Protein AF-A0A2M6Y6H0-F1 (afdb_monomer_lite)

Structure (mmCIF, N/CA/C/O backbone):
data_AF-A0A2M6Y6H0-F1
#
_entry.id   AF-A0A2M6Y6H0-F1
#
loop_
_atom_site.group_PDB
_atom_site.id
_atom_site.type_symbol
_atom_site.label_atom_id
_atom_site.label_alt_id
_atom_site.label_comp_id
_atom_site.label_asym_id
_atom_site.label_entity_id
_atom_site.label_seq_id
_atom_site.pdbx_PDB_ins_code
_atom_site.Cartn_x
_atom_site.Cartn_y
_atom_site.Cartn_z
_atom_site.occupancy
_atom_site.B_iso_or_equiv
_atom_site.auth_seq_id
_atom_site.auth_comp_id
_atom_site.auth_asym_id
_atom_site.auth_atom_id
_atom_site.pdbx_PDB_model_num
ATOM 1 N N . MET A 1 1 ? 1.667 -7.571 -13.878 1.00 80.81 1 MET A N 1
ATOM 2 C CA . MET A 1 1 ? 1.418 -6.121 -13.764 1.00 80.81 1 MET A CA 1
ATOM 3 C C . MET A 1 1 ? 1.168 -5.420 -15.089 1.00 80.81 1 MET A C 1
ATOM 5 O O . MET A 1 1 ? 2.068 -5.231 -15.909 1.00 80.81 1 MET A O 1
ATOM 9 N N . ASP A 1 2 ? -0.084 -4.996 -15.265 1.00 88.12 2 ASP A N 1
ATOM 10 C CA . ASP A 1 2 ? -0.566 -4.173 -16.380 1.00 88.12 2 ASP A CA 1
ATOM 11 C C . ASP A 1 2 ? 0.168 -2.815 -16.484 1.00 88.12 2 ASP A C 1
ATOM 13 O O . ASP A 1 2 ? 0.165 -1.980 -15.575 1.00 88.12 2 ASP A O 1
ATOM 17 N N . LYS A 1 3 ? 0.755 -2.535 -17.653 1.00 91.56 3 LYS A N 1
ATOM 18 C CA . LYS A 1 3 ? 1.483 -1.287 -17.941 1.00 91.56 3 LYS A CA 1
ATOM 19 C C . LYS A 1 3 ? 0.597 -0.035 -17.907 1.00 91.56 3 LYS A C 1
ATOM 21 O O . LYS A 1 3 ? 1.129 1.073 -17.784 1.00 91.56 3 LYS A O 1
ATOM 26 N N . ASN A 1 4 ? -0.725 -0.158 -18.000 1.00 92.62 4 ASN A N 1
ATOM 27 C CA . ASN A 1 4 ? -1.654 0.964 -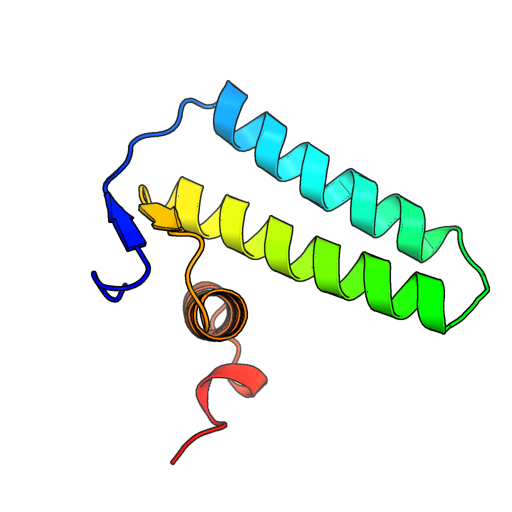17.867 1.00 92.62 4 ASN A CA 1
ATOM 28 C C . ASN A 1 4 ? -1.684 1.526 -16.442 1.00 92.62 4 ASN A C 1
ATOM 30 O O . ASN A 1 4 ? -1.852 2.741 -16.272 1.00 92.62 4 ASN A O 1
ATOM 34 N N . PHE A 1 5 ? -1.443 0.664 -15.450 1.00 93.75 5 PHE A N 1
ATOM 35 C CA . PHE A 1 5 ? -1.539 0.964 -14.021 1.00 93.75 5 PHE A CA 1
ATOM 36 C C . PHE A 1 5 ? -0.194 0.935 -13.302 1.00 93.75 5 PHE A C 1
ATOM 38 O O . PHE A 1 5 ? -0.040 1.618 -12.293 1.00 93.75 5 PHE A O 1
ATOM 45 N N . PHE A 1 6 ? 0.803 0.236 -13.844 1.00 95.12 6 PHE A N 1
ATOM 46 C CA . PHE A 1 6 ? 2.110 0.079 -13.212 1.00 95.12 6 PHE A CA 1
ATOM 47 C C . PHE A 1 6 ? 3.246 0.579 -14.113 1.00 95.12 6 PHE A C 1
ATOM 49 O O . PHE A 1 6 ? 3.161 0.590 -15.345 1.00 95.12 6 PHE A O 1
ATOM 56 N N . SER A 1 7 ? 4.322 1.056 -13.496 1.00 96.38 7 SER A N 1
ATOM 57 C CA . SER A 1 7 ? 5.583 1.401 -14.165 1.00 96.38 7 SER A CA 1
ATOM 58 C C . SER A 1 7 ? 6.751 0.861 -13.364 1.00 96.38 7 SER A C 1
ATOM 60 O O . SER A 1 7 ? 6.753 1.017 -12.147 1.00 96.38 7 SER A O 1
ATOM 62 N N . ALA A 1 8 ? 7.748 0.290 -14.037 1.00 97.00 8 ALA A N 1
ATOM 63 C CA . ALA A 1 8 ? 8.980 -0.127 -13.382 1.00 97.00 8 ALA A CA 1
ATOM 64 C C . ALA A 1 8 ? 9.640 1.066 -12.673 1.00 97.00 8 ALA A C 1
ATOM 66 O O . ALA A 1 8 ? 9.771 2.147 -13.254 1.00 97.00 8 ALA A O 1
ATOM 67 N N . GLN A 1 9 ? 10.012 0.869 -11.414 1.00 96.94 9 GLN A N 1
ATOM 68 C CA . GLN A 1 9 ? 10.704 1.848 -10.589 1.00 96.94 9 GLN A CA 1
ATOM 69 C C . GLN A 1 9 ? 11.414 1.121 -9.446 1.00 96.94 9 GLN A C 1
ATOM 71 O O . GLN A 1 9 ? 10.792 0.362 -8.708 1.00 96.94 9 GLN A O 1
ATOM 76 N N . SER A 1 10 ? 12.701 1.401 -9.264 1.00 95.50 10 SER A N 1
ATOM 77 C CA . SER A 1 10 ? 13.437 0.948 -8.085 1.00 95.50 10 SER A CA 1
ATOM 78 C C . SER A 1 10 ? 13.126 1.845 -6.891 1.00 95.50 10 SER A C 1
ATOM 80 O O . SER A 1 10 ? 12.997 3.061 -7.044 1.00 95.50 10 SER A O 1
ATOM 82 N N . PHE A 1 11 ? 13.046 1.243 -5.709 1.00 97.38 11 PHE A N 1
ATOM 83 C CA . PHE A 1 11 ? 12.847 1.942 -4.444 1.00 97.38 11 PHE A CA 1
ATOM 84 C C . PHE A 1 11 ? 13.986 1.608 -3.489 1.00 97.38 11 PHE A C 1
ATOM 86 O O . PHE A 1 11 ? 14.433 0.459 -3.432 1.00 97.38 11 PHE A O 1
ATOM 93 N N . THR A 1 12 ? 14.450 2.593 -2.723 1.00 98.31 12 THR A N 1
ATOM 94 C CA . THR A 1 12 ? 15.417 2.337 -1.649 1.00 98.31 12 THR A CA 1
ATOM 95 C C . THR A 1 12 ? 14.736 1.684 -0.445 1.00 98.31 12 THR A C 1
ATOM 97 O O . THR A 1 12 ? 13.513 1.742 -0.282 1.00 98.31 12 THR A O 1
ATOM 100 N N . ALA A 1 13 ? 15.528 1.088 0.449 1.00 97.88 13 ALA A N 1
ATOM 101 C CA . ALA A 1 13 ? 15.014 0.523 1.695 1.00 97.88 13 ALA A CA 1
ATOM 102 C C . ALA A 1 13 ? 14.281 1.581 2.544 1.00 97.88 13 ALA A C 1
ATOM 104 O O . ALA A 1 13 ? 13.234 1.297 3.124 1.00 97.88 13 ALA A O 1
ATOM 105 N N . GLU A 1 14 ? 14.775 2.821 2.567 1.00 98.31 14 GLU A N 1
ATOM 106 C CA . GLU A 1 14 ? 14.153 3.935 3.286 1.00 98.31 14 GLU A CA 1
ATOM 107 C C . GLU A 1 14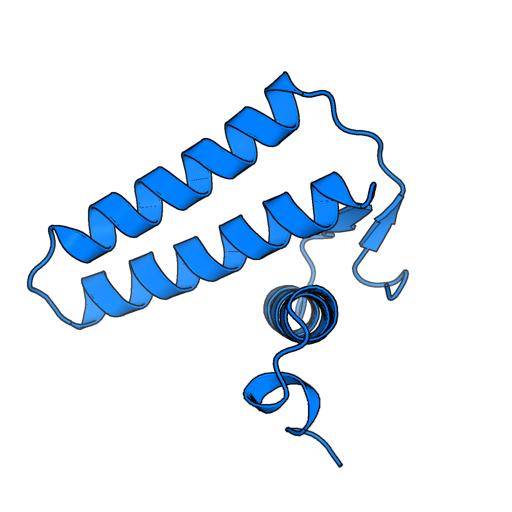 ? 12.815 4.351 2.665 1.00 98.31 14 GLU A C 1
ATOM 109 O O . GLU A 1 14 ? 11.881 4.711 3.385 1.00 98.31 14 GLU A O 1
ATOM 114 N N . GLU A 1 15 ? 12.700 4.321 1.337 1.00 98.12 15 GLU A N 1
ATOM 115 C CA . GLU A 1 15 ? 11.444 4.604 0.640 1.00 98.12 15 GLU A CA 1
ATOM 116 C C . GLU A 1 15 ? 10.403 3.517 0.912 1.00 98.12 15 GLU A C 1
ATOM 118 O O . GLU A 1 15 ? 9.264 3.832 1.266 1.00 98.12 15 GLU A O 1
ATOM 123 N N . LEU A 1 16 ? 10.806 2.246 0.841 1.00 98.31 16 LEU A N 1
ATOM 124 C CA . LEU A 1 16 ? 9.951 1.110 1.188 1.00 98.31 16 LEU A CA 1
ATOM 125 C C . LEU A 1 16 ? 9.492 1.179 2.648 1.00 98.31 16 LEU A C 1
ATOM 127 O O . LEU A 1 16 ? 8.314 0.964 2.941 1.00 98.31 16 LEU A O 1
ATOM 131 N N . GLU A 1 17 ? 10.384 1.555 3.562 1.00 98.31 17 GLU A N 1
ATOM 132 C CA . GLU A 1 17 ? 10.055 1.699 4.977 1.00 98.31 17 GLU A CA 1
ATOM 133 C C . GLU A 1 17 ? 9.050 2.830 5.229 1.00 98.31 17 GLU A C 1
ATOM 135 O O . GLU A 1 17 ? 8.147 2.693 6.058 1.00 98.31 17 GLU A O 1
ATOM 140 N N . LYS A 1 18 ? 9.138 3.941 4.487 1.00 98.38 18 LYS A N 1
ATOM 141 C CA . LYS A 1 18 ? 8.131 5.014 4.553 1.00 98.38 18 LYS A CA 1
ATOM 142 C C . LYS A 1 18 ? 6.751 4.521 4.117 1.00 98.38 18 LYS A C 1
ATOM 144 O O . LYS A 1 18 ? 5.758 4.869 4.761 1.00 98.38 18 LYS A O 1
ATOM 149 N N . LEU A 1 19 ? 6.676 3.714 3.057 1.00 97.88 19 LEU A N 1
ATOM 150 C CA . LEU A 1 19 ? 5.414 3.128 2.590 1.00 97.88 19 LEU A CA 1
ATOM 151 C C . LEU A 1 19 ? 4.833 2.172 3.642 1.00 97.88 19 LEU A C 1
ATOM 153 O O . LEU A 1 19 ? 3.662 2.307 4.005 1.00 97.88 19 LEU A O 1
ATOM 157 N N . ARG A 1 20 ? 5.674 1.296 4.207 1.00 98.00 20 ARG A N 1
ATOM 158 C CA . ARG A 1 20 ? 5.310 0.361 5.282 1.00 98.00 20 ARG A CA 1
ATOM 159 C C . ARG A 1 20 ? 4.750 1.094 6.505 1.00 98.00 20 ARG A C 1
ATOM 161 O O . ARG A 1 20 ? 3.615 0.844 6.905 1.00 98.00 20 ARG A O 1
ATOM 168 N N . LYS A 1 21 ? 5.479 2.087 7.030 1.00 98.44 21 LYS A N 1
ATOM 169 C CA . LYS A 1 21 ? 5.034 2.920 8.165 1.00 98.44 21 LYS A CA 1
ATOM 170 C C . LYS A 1 21 ? 3.737 3.675 7.872 1.00 98.44 21 LYS A C 1
ATOM 172 O O . LYS A 1 21 ? 2.922 3.891 8.770 1.00 98.44 21 LYS A O 1
ATOM 177 N N . SER A 1 22 ? 3.524 4.094 6.622 1.00 97.62 22 SER A N 1
ATOM 178 C CA . SER A 1 22 ? 2.273 4.743 6.216 1.00 97.62 22 SER A CA 1
ATOM 179 C C . SER A 1 22 ? 1.080 3.796 6.356 1.00 97.62 22 SER A C 1
ATOM 181 O O . SER A 1 22 ? 0.048 4.211 6.882 1.00 97.62 22 SER A O 1
ATOM 183 N N . ALA A 1 23 ? 1.222 2.538 5.930 1.00 97.31 23 ALA A N 1
ATOM 184 C CA . ALA A 1 23 ? 0.190 1.517 6.094 1.00 97.31 23 ALA A CA 1
ATOM 185 C C . ALA A 1 23 ? -0.091 1.216 7.576 1.00 97.31 23 ALA A C 1
ATOM 187 O O . ALA A 1 23 ? -1.244 1.258 8.007 1.00 97.31 23 ALA A O 1
ATOM 188 N N . GLU A 1 24 ? 0.961 1.008 8.375 1.00 98.19 24 GLU A N 1
ATOM 189 C CA . GLU A 1 24 ? 0.848 0.744 9.818 1.00 98.19 24 GLU A CA 1
ATOM 190 C C . GLU A 1 24 ? 0.102 1.854 10.557 1.00 98.19 24 GLU A C 1
ATOM 192 O O . GLU 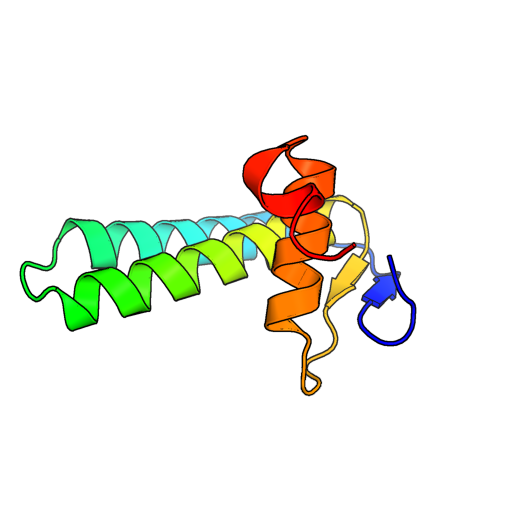A 1 24 ? -0.759 1.584 11.394 1.00 98.19 24 GLU A O 1
ATOM 197 N N . LYS A 1 25 ? 0.386 3.118 10.220 1.00 98.25 25 LYS A N 1
ATOM 198 C CA . LYS A 1 25 ? -0.306 4.267 10.811 1.00 98.25 25 LYS A CA 1
ATOM 199 C C . LYS A 1 25 ? -1.818 4.191 10.587 1.00 98.25 25 LYS A C 1
ATOM 201 O O . LYS A 1 25 ? -2.574 4.508 11.500 1.00 98.25 25 LYS A O 1
ATOM 206 N N . TYR A 1 26 ? -2.263 3.787 9.400 1.00 98.00 26 TYR A N 1
ATOM 207 C CA . TYR A 1 26 ? -3.690 3.707 9.080 1.00 98.00 26 TYR A CA 1
ATOM 208 C C . TYR A 1 26 ? -4.376 2.543 9.803 1.00 98.00 26 TYR A C 1
ATOM 210 O O . TYR A 1 26 ? -5.449 2.750 10.367 1.00 98.00 26 TYR A O 1
ATOM 218 N N . LEU A 1 27 ? -3.725 1.376 9.900 1.00 96.69 27 LEU A N 1
ATOM 219 C CA . LEU A 1 27 ? -4.210 0.273 10.744 1.00 96.69 27 LEU A CA 1
ATOM 220 C C . LEU A 1 27 ? -4.304 0.680 12.218 1.00 96.69 27 LEU A C 1
ATOM 222 O O . LEU A 1 27 ? -5.277 0.372 12.902 1.00 96.69 27 LEU A O 1
ATOM 226 N N . ALA A 1 28 ? -3.314 1.419 12.721 1.00 97.75 28 ALA A N 1
ATOM 227 C CA . ALA A 1 28 ? -3.335 1.900 14.096 1.00 97.75 28 ALA A CA 1
ATOM 228 C C . ALA A 1 28 ? -4.488 2.888 14.350 1.00 97.75 28 ALA A C 1
ATOM 230 O O . ALA A 1 28 ? -5.046 2.905 15.447 1.00 97.75 28 ALA A O 1
ATOM 231 N N . ILE A 1 29 ? -4.855 3.711 13.360 1.00 96.75 29 ILE A N 1
ATOM 232 C CA . ILE A 1 29 ? -6.016 4.605 13.461 1.00 96.75 29 ILE A CA 1
ATOM 233 C C . ILE A 1 29 ? -7.313 3.793 13.452 1.00 96.75 29 ILE A C 1
ATOM 235 O O . ILE A 1 29 ? -8.169 4.038 14.304 1.00 96.75 29 ILE A O 1
ATOM 239 N N . SER A 1 30 ? -7.467 2.816 12.552 1.00 96.62 30 SER A N 1
ATOM 240 C CA . SER A 1 30 ? -8.688 2.001 12.514 1.00 96.62 30 SER A CA 1
ATOM 241 C C . SER A 1 30 ? -8.891 1.220 13.817 1.00 96.62 30 SER A C 1
ATOM 243 O O . SER A 1 30 ? -9.989 1.239 14.367 1.00 96.62 30 SER A O 1
ATOM 245 N N . GLY A 1 31 ? -7.831 0.633 14.383 1.00 94.75 31 GLY A N 1
ATOM 246 C CA . GLY A 1 31 ? -7.904 -0.129 15.635 1.00 94.75 31 GLY A CA 1
ATOM 247 C C . GLY A 1 31 ? -8.278 0.693 16.878 1.00 94.75 31 GLY A C 1
ATOM 248 O O . GLY A 1 31 ? -8.825 0.144 17.831 1.00 94.75 31 GLY A O 1
ATOM 249 N N . LYS A 1 32 ? -8.014 2.008 16.883 1.00 96.50 32 LYS A N 1
ATOM 250 C CA . LYS A 1 32 ? -8.310 2.901 18.022 1.00 96.50 32 LYS A CA 1
ATOM 251 C C . LYS A 1 32 ? -9.702 3.530 17.970 1.00 96.50 32 LYS A C 1
ATOM 253 O O . LYS A 1 32 ? -10.191 4.003 18.994 1.00 96.50 32 LYS A O 1
ATOM 258 N N . ASN A 1 33 ? -10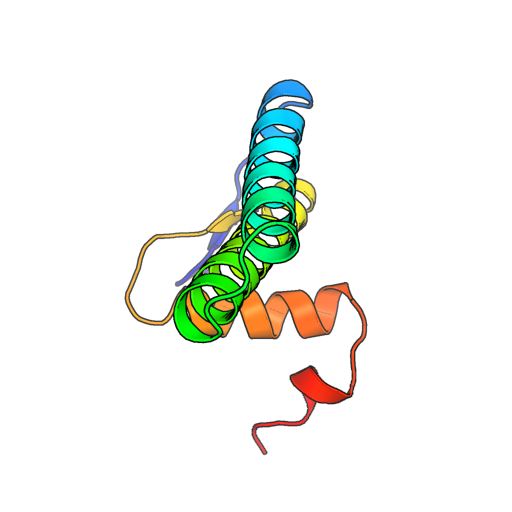.327 3.574 16.798 1.00 94.38 33 ASN A N 1
ATOM 259 C CA . ASN A 1 33 ? -11.629 4.207 16.621 1.00 94.38 33 ASN A CA 1
ATOM 260 C C . ASN A 1 33 ? -12.766 3.239 16.941 1.00 94.38 33 ASN A C 1
ATOM 262 O O . ASN A 1 33 ? -12.633 2.033 16.761 1.00 94.38 33 ASN A O 1
ATOM 266 N N . ARG A 1 34 ? -13.898 3.764 17.422 1.00 94.25 34 ARG A N 1
ATOM 267 C CA . ARG A 1 34 ? -15.110 2.969 17.693 1.00 94.25 34 ARG A CA 1
ATOM 268 C C . ARG A 1 34 ? -16.163 3.104 16.600 1.00 94.25 34 ARG A C 1
ATOM 270 O O . ARG A 1 34 ? -16.882 2.139 16.373 1.00 94.25 34 ARG A O 1
ATOM 277 N N . GLU A 1 35 ? -16.184 4.246 15.920 1.00 98.00 35 GLU A N 1
ATOM 278 C CA . GLU A 1 35 ? -17.093 4.553 14.817 1.00 98.00 35 GLU A CA 1
ATOM 279 C C . GLU A 1 35 ? -16.859 3.599 13.627 1.00 98.00 35 GLU A C 1
ATOM 281 O O . GLU A 1 35 ? -15.750 3.599 13.072 1.00 98.00 35 GLU A O 1
ATOM 286 N N . PRO A 1 36 ? -17.845 2.764 13.243 1.00 97.25 36 PRO A N 1
ATOM 287 C CA . PRO A 1 36 ? -17.714 1.827 12.129 1.00 97.25 36 PRO A CA 1
ATOM 288 C C . PRO A 1 36 ? -17.264 2.466 10.814 1.00 97.25 36 PRO A C 1
ATOM 290 O O . PRO A 1 36 ? -16.396 1.904 10.145 1.00 97.25 36 PRO A O 1
ATOM 293 N N . GLU A 1 37 ? -17.774 3.649 10.466 1.00 97.44 37 GLU A N 1
ATOM 294 C CA . GLU A 1 37 ? -17.396 4.335 9.221 1.00 97.44 37 GLU A CA 1
ATOM 295 C C . GLU A 1 37 ? -15.906 4.696 9.203 1.00 97.44 37 GLU A C 1
ATOM 297 O O . GLU A 1 37 ? -15.198 4.470 8.217 1.00 97.44 37 GLU A O 1
ATOM 302 N N . VAL A 1 38 ? -15.393 5.176 10.339 1.00 96.62 38 VAL A N 1
ATOM 303 C CA . VAL A 1 38 ? -13.973 5.502 10.508 1.00 96.62 38 VAL A CA 1
ATOM 304 C C . VAL A 1 38 ? -13.128 4.230 10.458 1.00 96.62 38 VAL A C 1
ATOM 306 O O . VAL A 1 38 ? -12.106 4.195 9.769 1.00 96.62 38 VAL A O 1
ATOM 309 N N . LYS A 1 39 ? -13.554 3.156 11.137 1.00 97.62 39 LYS A N 1
ATOM 310 C CA . LYS A 1 39 ? -12.861 1.860 11.072 1.00 97.62 39 LYS A CA 1
ATOM 311 C C . LYS A 1 39 ? -12.749 1.362 9.638 1.00 97.62 39 LYS A C 1
ATOM 313 O O . LYS A 1 39 ? -11.653 0.986 9.220 1.00 97.62 39 LYS A O 1
ATOM 318 N N . PHE A 1 40 ? -13.857 1.371 8.901 1.00 97.06 40 PHE A N 1
ATOM 319 C CA . PHE A 1 40 ? -13.903 0.908 7.521 1.00 97.06 40 PHE A CA 1
ATOM 320 C C . PHE A 1 40 ? -12.982 1.744 6.632 1.00 97.06 40 PHE A C 1
ATOM 322 O O . PHE A 1 40 ? -12.084 1.191 6.000 1.00 97.06 40 PHE A O 1
ATOM 329 N N . HIS A 1 41 ? -13.124 3.073 6.657 1.00 97.38 41 HIS A N 1
ATOM 330 C CA . HIS A 1 41 ? -12.317 3.975 5.838 1.00 97.38 41 HIS A CA 1
ATOM 331 C C . HIS A 1 41 ? -10.812 3.780 6.068 1.00 97.38 41 HIS A C 1
ATOM 333 O O . HIS A 1 41 ? -10.049 3.597 5.118 1.00 97.38 41 HIS A O 1
ATOM 339 N N . PHE A 1 42 ? -10.367 3.775 7.328 1.00 97.56 42 PHE A N 1
ATOM 340 C CA . PHE A 1 42 ? -8.943 3.637 7.636 1.00 97.56 42 PHE A CA 1
ATOM 341 C C . PHE A 1 42 ? -8.407 2.229 7.367 1.00 97.56 42 PHE A C 1
ATOM 343 O O . PHE A 1 42 ? -7.257 2.104 6.949 1.00 97.56 42 PHE A O 1
ATOM 350 N N . THR A 1 43 ? -9.223 1.186 7.536 1.00 97.06 43 THR A N 1
ATOM 351 C CA . THR A 1 43 ? -8.836 -0.191 7.182 1.00 97.06 43 THR A CA 1
ATOM 352 C C . THR A 1 43 ? -8.692 -0.347 5.671 1.00 97.06 43 THR A C 1
ATOM 354 O O . THR A 1 43 ? -7.679 -0.860 5.204 1.00 97.06 43 THR A O 1
ATOM 357 N N . TYR A 1 44 ? -9.645 0.173 4.896 1.00 96.19 44 TYR A N 1
ATOM 358 C CA . TYR A 1 44 ? -9.567 0.184 3.437 1.00 96.19 44 TYR A CA 1
ATOM 359 C C . TYR A 1 44 ? -8.322 0.941 2.950 1.00 96.19 44 TYR A C 1
ATOM 361 O O . TYR A 1 44 ? -7.530 0.429 2.164 1.00 96.19 44 TYR A O 1
ATOM 369 N N . MET A 1 45 ? -8.078 2.141 3.478 1.00 96.75 45 MET A N 1
ATOM 370 C CA . MET A 1 45 ? -6.894 2.924 3.117 1.00 96.75 45 MET A CA 1
ATOM 371 C C . MET A 1 45 ? -5.582 2.255 3.549 1.00 96.75 45 MET A C 1
ATOM 373 O O . MET A 1 45 ? -4.569 2.399 2.861 1.00 96.75 45 MET A O 1
ATOM 377 N N . ALA A 1 46 ? -5.578 1.518 4.662 1.00 96.75 46 ALA A N 1
ATOM 378 C CA . ALA A 1 46 ? -4.435 0.702 5.046 1.00 96.75 46 ALA A CA 1
ATOM 379 C C . ALA A 1 46 ? -4.173 -0.418 4.035 1.00 96.75 46 ALA A C 1
ATOM 381 O O . ALA A 1 46 ? -3.031 -0.566 3.608 1.00 96.75 46 ALA A O 1
ATOM 382 N N . LEU A 1 47 ? -5.211 -1.145 3.606 1.00 94.94 47 LEU A N 1
ATOM 383 C CA . LEU A 1 47 ? -5.108 -2.187 2.580 1.00 94.94 47 LEU A CA 1
ATOM 384 C C . LEU A 1 47 ? -4.488 -1.637 1.289 1.00 94.94 47 LEU A C 1
ATOM 386 O O . LEU A 1 47 ? -3.515 -2.192 0.784 1.00 94.94 47 LEU A O 1
ATOM 390 N N . ILE A 1 48 ? -4.971 -0.486 0.813 1.00 95.56 48 ILE A N 1
ATOM 391 C CA . ILE A 1 48 ? -4.407 0.186 -0.365 1.00 95.56 48 ILE A CA 1
ATOM 392 C C . ILE A 1 48 ? -2.917 0.511 -0.174 1.00 95.56 48 ILE A C 1
ATOM 394 O O . ILE A 1 48 ? -2.103 0.289 -1.068 1.00 95.56 48 ILE A O 1
ATOM 398 N N . LYS A 1 49 ? -2.523 1.002 1.005 1.00 96.06 49 LYS A N 1
ATOM 399 C CA . LYS A 1 49 ? -1.117 1.321 1.305 1.00 96.06 49 LYS A CA 1
ATOM 400 C C . LYS A 1 49 ? -0.231 0.081 1.415 1.00 96.06 49 LYS A C 1
ATOM 402 O O . LYS A 1 49 ? 0.927 0.150 1.010 1.00 96.06 49 LYS A O 1
ATOM 407 N N . ILE A 1 50 ? -0.763 -1.031 1.923 1.00 95.12 50 ILE A N 1
ATOM 408 C CA . ILE A 1 50 ? -0.085 -2.334 1.907 1.00 95.12 50 ILE A CA 1
ATOM 409 C C . ILE A 1 50 ? 0.161 -2.763 0.459 1.00 95.12 50 ILE A C 1
ATOM 411 O O . ILE A 1 50 ? 1.283 -3.141 0.134 1.00 95.12 50 ILE A O 1
ATOM 415 N N . GLY A 1 51 ? -0.835 -2.608 -0.419 1.00 94.06 51 GLY A N 1
ATOM 416 C CA . GLY A 1 51 ? -0.693 -2.831 -1.862 1.00 94.06 51 GLY A CA 1
ATOM 417 C C . GLY A 1 51 ? 0.441 -2.029 -2.472 1.00 94.06 51 GLY A C 1
ATOM 418 O O . GLY A 1 51 ? 1.352 -2.603 -3.055 1.00 94.06 51 GLY A O 1
ATOM 419 N N . ILE A 1 52 ? 0.454 -0.713 -2.257 1.00 95.50 52 ILE A N 1
ATOM 420 C CA . ILE A 1 52 ? 1.530 0.153 -2.760 1.00 95.50 52 ILE A CA 1
ATOM 421 C C . ILE A 1 52 ? 2.901 -0.316 -2.258 1.00 95.50 52 ILE A C 1
ATOM 423 O O . ILE A 1 52 ? 3.850 -0.344 -3.034 1.00 95.50 52 ILE A O 1
ATOM 427 N N . TYR A 1 53 ? 3.016 -0.683 -0.980 1.00 96.56 53 TYR A N 1
ATOM 428 C CA . TYR A 1 53 ? 4.268 -1.182 -0.412 1.00 96.56 53 TYR A CA 1
ATOM 429 C C . TYR A 1 53 ? 4.722 -2.497 -1.058 1.00 96.56 53 TYR A C 1
ATOM 431 O O . TYR A 1 53 ? 5.882 -2.599 -1.452 1.00 96.56 53 TYR A O 1
ATOM 439 N N . LEU A 1 54 ? 3.836 -3.488 -1.184 1.00 94.94 54 LEU A N 1
ATOM 440 C CA . LEU A 1 54 ? 4.178 -4.786 -1.772 1.00 94.94 54 LEU A CA 1
ATOM 441 C C . LEU A 1 54 ? 4.523 -4.653 -3.258 1.00 94.94 54 LEU A C 1
ATOM 443 O O . LEU A 1 54 ? 5.548 -5.159 -3.694 1.00 94.94 54 LEU A O 1
ATOM 447 N N . ILE A 1 55 ? 3.755 -3.870 -4.009 1.00 94.50 55 ILE A N 1
ATOM 448 C CA . ILE A 1 55 ? 4.018 -3.595 -5.427 1.00 94.50 55 ILE A CA 1
ATOM 449 C C . ILE A 1 55 ? 5.354 -2.850 -5.609 1.00 94.50 55 ILE A C 1
ATOM 451 O O . ILE A 1 55 ? 6.137 -3.181 -6.499 1.00 94.50 55 ILE A O 1
ATOM 455 N N . ALA A 1 56 ? 5.665 -1.892 -4.728 1.00 96.25 56 ALA A N 1
ATOM 456 C CA . ALA A 1 56 ? 6.957 -1.204 -4.723 1.00 96.25 56 ALA A CA 1
ATOM 457 C C . ALA A 1 56 ? 8.124 -2.150 -4.415 1.00 96.25 56 ALA A C 1
ATOM 459 O O . ALA A 1 56 ? 9.191 -2.017 -5.016 1.00 96.25 56 ALA A O 1
ATOM 460 N N . ARG A 1 57 ? 7.930 -3.129 -3.521 1.00 95.50 57 ARG A N 1
ATOM 461 C CA . ARG A 1 57 ? 8.933 -4.167 -3.240 1.00 95.50 57 ARG A CA 1
ATOM 462 C C . ARG A 1 57 ? 9.232 -5.050 -4.445 1.00 95.50 57 ARG A C 1
ATOM 464 O O . ARG A 1 57 ? 10.381 -5.446 -4.602 1.00 95.50 57 ARG A O 1
ATOM 471 N N . GLU A 1 58 ? 8.241 -5.290 -5.297 1.00 94.06 58 GLU A N 1
ATOM 472 C CA . GLU A 1 58 ? 8.407 -6.005 -6.568 1.00 94.06 58 GLU A CA 1
ATOM 473 C C . GLU A 1 58 ? 9.019 -5.129 -7.683 1.00 94.06 58 GLU A C 1
ATOM 475 O O . GLU A 1 58 ? 9.179 -5.580 -8.815 1.00 94.06 58 GLU A O 1
ATOM 480 N N . GLY A 1 59 ? 9.383 -3.872 -7.392 1.00 95.88 59 GLY A N 1
ATOM 481 C CA . GLY A 1 59 ? 10.036 -2.972 -8.350 1.00 95.88 59 GLY A CA 1
ATOM 482 C C . GLY A 1 59 ? 9.070 -2.199 -9.250 1.00 95.88 59 GLY A C 1
ATOM 483 O O . GLY A 1 59 ? 9.445 -1.773 -10.348 1.00 95.88 59 GLY A O 1
ATOM 484 N N . TYR A 1 60 ? 7.826 -2.003 -8.804 1.00 96.31 60 TYR A N 1
ATOM 485 C CA . TYR A 1 60 ? 6.804 -1.287 -9.562 1.00 96.31 60 TYR A CA 1
ATOM 486 C C . TYR A 1 60 ? 6.210 -0.114 -8.786 1.00 96.31 60 TYR A C 1
ATOM 488 O O . TYR A 1 60 ? 5.922 -0.171 -7.596 1.00 96.31 60 TYR A O 1
ATOM 496 N N . ARG A 1 61 ? 5.950 0.980 -9.496 1.00 95.56 61 ARG A N 1
ATOM 497 C CA . ARG A 1 61 ? 5.156 2.108 -9.016 1.00 95.56 61 ARG A CA 1
ATOM 498 C C . ARG A 1 61 ? 3.745 2.036 -9.582 1.00 95.56 61 ARG A C 1
ATOM 500 O O . ARG A 1 61 ? 3.566 1.865 -10.787 1.00 95.56 61 ARG A O 1
ATOM 507 N N . VAL A 1 62 ? 2.760 2.287 -8.724 1.00 94.81 62 VAL A N 1
ATOM 508 C CA . VAL A 1 62 ? 1.353 2.449 -9.109 1.00 94.81 62 VAL A CA 1
ATOM 509 C C . VAL A 1 62 ? 1.109 3.844 -9.690 1.00 94.81 62 VAL A C 1
ATOM 511 O O . VAL A 1 62 ? 1.524 4.862 -9.127 1.00 94.81 62 VAL A O 1
ATOM 514 N N . LYS A 1 63 ? 0.408 3.903 -10.820 1.00 94.44 63 LYS A N 1
ATOM 515 C CA . LYS A 1 63 ? -0.050 5.131 -11.472 1.00 94.44 63 LYS A CA 1
ATOM 516 C C . LYS A 1 63 ? -1.412 5.516 -10.900 1.00 94.44 63 LYS A C 1
ATOM 518 O O . LYS A 1 63 ? -2.346 4.722 -10.927 1.00 94.44 63 LYS A O 1
ATOM 523 N N . SER A 1 64 ? -1.538 6.752 -10.423 1.00 88.81 64 SER A N 1
ATOM 524 C CA . SER A 1 64 ?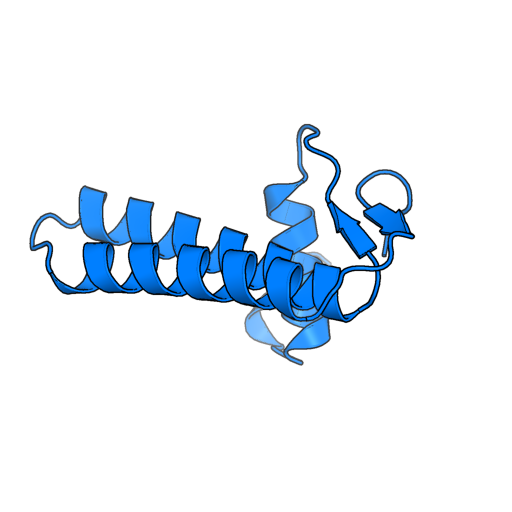 -2.811 7.283 -9.920 1.00 88.81 64 SER A CA 1
ATOM 525 C C . SER A 1 64 ? -3.756 7.580 -11.089 1.00 88.81 64 SER A C 1
ATOM 527 O O . SER A 1 64 ? -3.714 8.657 -11.683 1.00 88.81 64 SER A O 1
ATOM 529 N N . ARG A 1 65 ? -4.548 6.579 -11.484 1.00 91.31 65 ARG A N 1
ATOM 530 C CA . ARG A 1 65 ? -5.519 6.631 -12.589 1.00 91.31 65 ARG A CA 1
ATOM 531 C C . ARG A 1 65 ? -6.845 6.003 -12.153 1.00 91.31 65 ARG A C 1
ATOM 533 O O . ARG A 1 65 ? -6.827 5.154 -11.265 1.00 91.31 65 ARG A O 1
ATOM 540 N N . PRO A 1 66 ? -7.997 6.370 -12.735 1.00 92.75 66 PRO A N 1
ATOM 541 C CA . PRO A 1 66 ? -9.260 5.694 -12.431 1.00 92.75 66 PRO A CA 1
ATOM 542 C C . PRO A 1 66 ? -9.115 4.167 -12.536 1.00 92.75 66 PRO A C 1
ATOM 544 O O . PRO A 1 66 ? -8.494 3.685 -13.477 1.00 92.75 66 PRO A O 1
ATOM 547 N N . GLY A 1 67 ? -9.612 3.426 -11.542 1.00 90.81 67 GLY A N 1
ATOM 548 C CA . GLY A 1 67 ? -9.467 1.963 -11.462 1.00 90.81 67 GLY A CA 1
ATOM 549 C C . GLY A 1 67 ? -8.206 1.449 -10.749 1.00 90.81 67 GLY A C 1
ATOM 550 O O . GLY A 1 67 ? -8.141 0.271 -10.420 1.00 90.81 67 GLY A O 1
ATOM 551 N N . HIS A 1 68 ? -7.229 2.304 -10.414 1.00 90.12 68 HIS A N 1
ATOM 552 C CA . HIS A 1 68 ? -5.973 1.846 -9.794 1.00 90.12 68 HIS A CA 1
ATOM 553 C C . HIS A 1 68 ? -6.154 1.109 -8.455 1.00 90.12 68 HIS A C 1
ATOM 555 O O . HIS A 1 68 ? -5.376 0.212 -8.156 1.00 90.12 68 HIS A O 1
ATOM 561 N N . HIS A 1 69 ? -7.165 1.457 -7.650 1.00 91.88 69 HIS A N 1
ATOM 562 C CA . HIS A 1 69 ? -7.464 0.730 -6.411 1.00 91.88 69 HIS A CA 1
ATOM 563 C C . HIS A 1 69 ? -7.885 -0.719 -6.671 1.00 91.88 69 HIS A C 1
ATOM 565 O O . HIS A 1 69 ? -7.386 -1.609 -5.993 1.00 91.88 69 HIS A O 1
ATOM 571 N N . GLN A 1 70 ? -8.755 -0.947 -7.657 1.00 91.12 70 GLN A N 1
ATOM 572 C CA . GLN A 1 70 ? -9.192 -2.288 -8.040 1.00 91.12 70 GLN A CA 1
ATOM 573 C C . GLN A 1 70 ? -7.997 -3.122 -8.507 1.00 91.12 70 GLN A C 1
ATOM 575 O O . GLN A 1 70 ? -7.732 -4.172 -7.933 1.00 91.12 70 GLN A O 1
ATOM 580 N N . MET A 1 71 ? -7.208 -2.590 -9.444 1.00 90.62 71 MET A N 1
ATOM 581 C CA . MET A 1 71 ? -6.019 -3.280 -9.953 1.00 90.62 71 MET A CA 1
ATOM 582 C C . MET A 1 71 ? -4.998 -3.588 -8.853 1.00 90.62 71 MET A C 1
ATOM 584 O O . MET A 1 71 ? -4.372 -4.640 -8.864 1.00 90.62 71 MET A O 1
ATOM 588 N N . MET A 1 72 ? -4.815 -2.686 -7.880 1.00 91.50 72 MET A N 1
ATOM 589 C CA . MET A 1 72 ? -3.955 -2.971 -6.727 1.00 91.50 72 MET A CA 1
ATOM 590 C C . MET A 1 72 ? -4.491 -4.116 -5.866 1.00 91.50 72 MET A C 1
ATOM 592 O O . MET A 1 72 ? -3.689 -4.876 -5.339 1.00 91.50 72 MET A O 1
ATOM 596 N N . ILE A 1 73 ? -5.810 -4.220 -5.682 1.00 90.25 73 ILE A N 1
ATOM 597 C CA . ILE A 1 73 ? -6.431 -5.291 -4.891 1.00 90.25 73 ILE A CA 1
ATOM 598 C C . ILE A 1 73 ? -6.317 -6.635 -5.621 1.00 90.25 73 ILE A C 1
ATOM 600 O O . ILE A 1 73 ? -5.985 -7.629 -4.984 1.00 90.25 73 ILE A O 1
ATOM 604 N N . GLU A 1 74 ? -6.526 -6.657 -6.937 1.00 88.50 74 GLU A N 1
ATOM 605 C CA . GLU A 1 74 ? -6.348 -7.855 -7.769 1.00 88.50 74 GLU A CA 1
ATOM 606 C C . GLU A 1 74 ? -4.901 -8.370 -7.692 1.00 88.50 74 GLU A C 1
ATOM 608 O O . GLU A 1 74 ? -4.668 -9.513 -7.304 1.00 88.50 74 GLU A O 1
ATOM 613 N 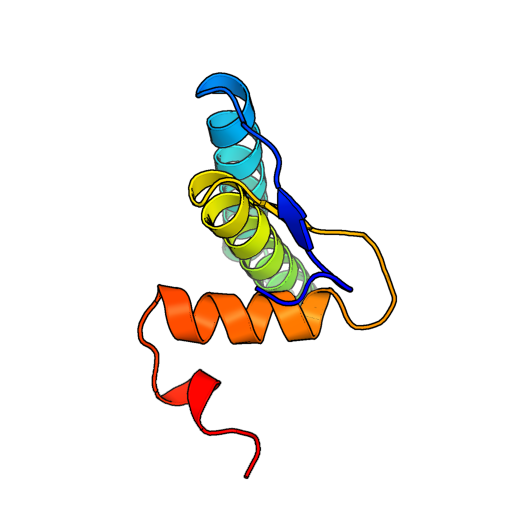N . GLU A 1 75 ? -3.915 -7.497 -7.926 1.00 89.12 75 GLU A N 1
ATOM 614 C CA . GLU A 1 75 ? -2.490 -7.858 -7.845 1.00 89.12 75 GLU A CA 1
ATOM 615 C C . GLU A 1 75 ? -2.070 -8.242 -6.414 1.00 89.12 75 GLU A C 1
ATOM 617 O O . GLU A 1 75 ? -1.239 -9.125 -6.217 1.00 89.12 75 GLU A O 1
ATOM 622 N N . LEU A 1 76 ? -2.659 -7.623 -5.384 1.00 88.00 76 LEU A N 1
ATOM 623 C CA . LEU A 1 76 ? -2.484 -8.061 -3.996 1.00 88.00 76 LEU A CA 1
ATOM 624 C C . LEU A 1 76 ? -2.995 -9.489 -3.777 1.00 88.00 76 LEU A C 1
ATOM 626 O O . LEU A 1 76 ? -2.339 -10.258 -3.076 1.00 88.00 76 LEU A O 1
ATOM 630 N N . GLY A 1 77 ? -4.152 -9.833 -4.347 1.00 86.38 77 GLY A N 1
ATOM 631 C CA . GLY A 1 77 ? -4.713 -11.181 -4.296 1.00 86.38 77 GLY A CA 1
ATOM 632 C C . GLY A 1 77 ? -3.754 -12.213 -4.883 1.00 86.38 77 GLY A C 1
ATOM 633 O O . GLY A 1 77 ? -3.489 -13.235 -4.246 1.00 86.38 77 GLY A O 1
ATOM 634 N N . GLU A 1 78 ? -3.158 -11.899 -6.036 1.00 85.81 78 GLU A N 1
ATOM 635 C CA . GLU A 1 78 ? -2.133 -12.732 -6.674 1.00 85.81 78 GLU A CA 1
ATOM 636 C C . GLU A 1 78 ? -0.867 -12.857 -5.809 1.00 85.81 78 GLU A C 1
ATOM 638 O O . GLU A 1 78 ? -0.418 -13.970 -5.520 1.00 85.81 78 GLU A O 1
ATOM 643 N N . LEU A 1 79 ? -0.313 -11.733 -5.332 1.00 83.06 79 LEU A N 1
ATOM 644 C CA . LEU A 1 79 ? 0.910 -11.705 -4.516 1.00 83.06 79 LEU A CA 1
ATOM 645 C C . LEU A 1 79 ? 0.757 -12.468 -3.195 1.00 83.06 79 LEU A C 1
ATOM 647 O O . LEU A 1 79 ? 1.697 -13.121 -2.737 1.00 83.06 79 LEU A O 1
ATOM 651 N N . LEU A 1 80 ? -0.421 -12.386 -2.576 1.00 82.38 80 LEU A N 1
ATOM 652 C CA . LEU A 1 80 ? -0.732 -13.052 -1.311 1.00 82.38 80 LEU A CA 1
ATOM 653 C C . LEU A 1 80 ? -1.280 -14.472 -1.498 1.00 82.38 80 LEU A C 1
ATOM 655 O O . LEU A 1 80 ? -1.522 -15.148 -0.499 1.00 82.38 80 LEU A O 1
ATOM 659 N N . LYS A 1 81 ? -1.449 -14.935 -2.746 1.00 82.00 81 LYS A N 1
ATOM 660 C CA . LYS A 1 81 ? -2.046 -16.236 -3.091 1.00 82.00 81 LYS A CA 1
ATOM 661 C C . LYS A 1 81 ? -3.409 -16.452 -2.420 1.00 82.00 81 LYS A C 1
ATOM 663 O O . LYS A 1 81 ? -3.696 -17.534 -1.914 1.00 82.00 81 LYS A O 1
ATOM 668 N N . SER A 1 82 ? -4.228 -15.404 -2.367 1.00 73.94 82 SER A N 1
ATOM 669 C CA . SER A 1 82 ? -5.551 -15.449 -1.744 1.00 73.94 82 SER A CA 1
ATOM 670 C C . SER A 1 82 ? -6.612 -15.797 -2.789 1.00 73.94 82 SER A C 1
ATOM 672 O O . SER A 1 82 ? -6.968 -14.972 -3.630 1.00 73.94 82 SER A O 1
ATOM 674 N N . GLU A 1 83 ? -7.131 -17.023 -2.724 1.00 68.19 83 GLU A N 1
ATOM 675 C CA . GLU A 1 83 ? -8.158 -17.523 -3.652 1.00 68.19 83 GLU A CA 1
ATOM 676 C C . GLU A 1 83 ? -9.491 -16.758 -3.549 1.00 68.19 83 GLU A C 1
ATOM 678 O O . GLU A 1 83 ? -10.225 -16.682 -4.534 1.00 68.19 83 GLU A O 1
ATOM 683 N N . ASP A 1 84 ? -9.771 -16.131 -2.400 1.00 66.81 84 ASP A N 1
ATOM 684 C CA . ASP A 1 84 ? -10.980 -15.326 -2.159 1.00 66.81 84 ASP A CA 1
ATOM 685 C C . ASP A 1 84 ? -11.037 -14.046 -3.011 1.00 66.81 84 ASP A C 1
ATOM 687 O O . ASP A 1 84 ? -12.111 -13.487 -3.217 1.00 66.81 84 ASP A O 1
ATOM 691 N N . VAL A 1 85 ? -9.884 -13.564 -3.492 1.00 60.09 85 VAL A N 1
ATOM 692 C CA . VAL A 1 85 ? -9.773 -12.333 -4.296 1.00 60.09 85 VAL A CA 1
ATOM 693 C C . VAL A 1 85 ? -9.611 -12.659 -5.783 1.00 60.09 85 VAL A C 1
ATOM 695 O O . VAL A 1 85 ? -10.205 -11.993 -6.632 1.00 60.09 85 VAL A O 1
ATOM 698 N N . VAL A 1 86 ? -8.840 -13.705 -6.102 1.00 55.78 86 VAL A N 1
ATOM 699 C CA . VAL A 1 86 ? -8.474 -14.073 -7.483 1.00 55.78 86 VAL A CA 1
ATOM 700 C C . VAL A 1 86 ? -9.671 -14.610 -8.289 1.00 55.78 86 VAL A C 1
ATOM 702 O O . VAL A 1 86 ? -9.697 -14.471 -9.507 1.00 55.78 86 VAL A O 1
ATOM 705 N N . ASN A 1 87 ? -10.703 -15.154 -7.636 1.00 48.94 87 ASN A N 1
ATOM 706 C CA . ASN A 1 87 ? -11.821 -15.833 -8.311 1.00 48.94 87 ASN A CA 1
ATOM 707 C C . ASN A 1 87 ? -13.072 -14.970 -8.576 1.00 48.94 87 ASN A C 1
ATOM 709 O O . ASN A 1 87 ? -14.116 -15.505 -8.942 1.00 48.94 87 ASN A O 1
ATOM 713 N N . THR A 1 88 ? -13.020 -13.646 -8.397 1.00 45.56 88 THR A N 1
ATOM 714 C CA . THR A 1 88 ? -14.252 -12.823 -8.401 1.00 45.56 88 THR A CA 1
ATOM 715 C C . THR A 1 88 ? -14.715 -12.301 -9.767 1.00 45.56 88 THR A C 1
ATOM 717 O O . THR A 1 88 ? -15.734 -11.617 -9.834 1.00 45.56 88 THR A O 1
ATOM 720 N N . VAL A 1 89 ? -14.021 -12.614 -10.866 1.00 43.12 89 VAL A N 1
ATOM 721 C CA . VAL A 1 89 ? -14.484 -12.273 -12.223 1.00 43.12 89 VAL A CA 1
ATOM 722 C C . VAL A 1 89 ? -14.176 -13.429 -13.175 1.00 43.12 89 VAL A C 1
ATOM 724 O O . VAL A 1 89 ? -13.070 -13.541 -13.697 1.00 43.12 89 VAL A O 1
ATOM 727 N N . THR A 1 90 ? -15.158 -14.303 -13.390 1.00 38.50 90 THR A N 1
ATOM 728 C CA . THR A 1 90 ? -15.252 -15.161 -14.585 1.00 38.50 90 THR A CA 1
ATOM 729 C C . THR A 1 90 ? -16.638 -15.016 -15.188 1.00 38.50 90 THR A C 1
ATOM 731 O O . THR A 1 90 ? -17.604 -14.923 -14.397 1.00 38.50 90 THR A O 1
#

pLDDT: mean 90.5, std 12.82, range [38.5, 98.44]

Radius of gyration: 13.79 Å; chains: 1; bounding box: 33×25×36 Å

Sequence (90 aa):
MDKNFFSAQSFTAEELEKLRKSAEKYLAISGKNREPEVKFHFTYMALIKIGIYLIAREGYRVKSRPGHHQMMIEELGELLKSEDVVNTVT

Secondary structure (DSSP, 8-state):
--TTTEEE----HHHHHHHHHHHHHHHHHHHH---HHHHHHHHHHHHHHHHHHHHHHTTEEEP--TTHHHHHHHHHHHHTT-HHHHTS--

Foldseek 3Di:
DDPVWKDFAADDPVRLVVLVVVLVVLCVQLVPDDDPVSVVVSPLVSLQSVLQSVCNVVRMHTDPDPCNSVVSQCVVCVVVVPPVRVPPDD